Protein AF-A0A284QPD7-F1 (afdb_monomer_lite)

Organism: Armillaria ostoyae (NCBI:txid47428)

Foldseek 3Di:
DDDPPQDDPPQDPVNVVVLVVVLVVLVVVLVVVVVVLVVVVVVLVVVVVVLVVDDDPPPSVVVNVVVVVVNVVVVVVSVVSVVQLCCLCPVQVPDSSSSSVSVVVVVVVVD

Structure (mmCIF, N/CA/C/O backbone):
data_AF-A0A284QPD7-F1
#
_entry.id   AF-A0A284QPD7-F1
#
loop_
_atom_site.group_PDB
_atom_site.id
_atom_site.type_symbol
_atom_site.label_atom_id
_atom_site.label_alt_id
_atom_site.label_comp_id
_atom_site.label_asym_id
_atom_site.label_entity_id
_atom_site.label_seq_id
_atom_site.pdbx_PDB_ins_code
_atom_site.Cartn_x
_atom_site.Cartn_y
_atom_site.Cartn_z
_atom_site.occupancy
_atom_site.B_iso_or_equiv
_atom_site.auth_seq_id
_atom_site.auth_comp_id
_atom_site.auth_asym_id
_atom_site.auth_atom_id
_atom_site.pdbx_PDB_model_num
ATOM 1 N N . MET A 1 1 ? -0.530 -2.427 -31.746 1.00 36.50 1 MET A N 1
ATOM 2 C CA . MET A 1 1 ? 0.878 -2.086 -32.039 1.00 36.50 1 MET A CA 1
ATOM 3 C C . MET A 1 1 ? 1.321 -1.127 -30.947 1.00 36.50 1 MET A C 1
ATOM 5 O O . MET A 1 1 ? 0.793 -0.028 -30.912 1.00 36.50 1 MET A O 1
ATOM 9 N N . ALA A 1 2 ? 2.143 -1.572 -29.993 1.00 40.69 2 ALA A N 1
ATOM 10 C CA . ALA A 1 2 ? 2.689 -0.688 -28.962 1.00 40.69 2 ALA A CA 1
ATOM 11 C C . ALA A 1 2 ? 3.839 0.116 -29.580 1.00 40.69 2 ALA A C 1
ATOM 13 O O . ALA A 1 2 ? 4.726 -0.463 -30.208 1.00 40.69 2 ALA A O 1
ATOM 14 N N . THR A 1 3 ? 3.773 1.438 -29.480 1.00 42.81 3 THR A N 1
ATOM 15 C CA . THR A 1 3 ? 4.742 2.350 -30.083 1.00 42.81 3 THR A CA 1
ATOM 16 C C . THR A 1 3 ? 6.068 2.243 -29.328 1.00 42.81 3 THR A C 1
ATOM 18 O O . THR A 1 3 ? 6.131 2.460 -28.123 1.00 42.81 3 THR A O 1
ATOM 21 N N . GLN A 1 4 ? 7.139 1.885 -30.034 1.00 51.22 4 GLN A N 1
ATOM 22 C CA . GLN A 1 4 ? 8.519 1.813 -29.538 1.00 51.22 4 GLN A CA 1
ATOM 23 C C . GLN A 1 4 ? 9.110 3.230 -29.354 1.00 51.22 4 GLN A C 1
ATOM 25 O O . GLN A 1 4 ? 10.164 3.540 -29.898 1.00 51.22 4 GLN A O 1
ATOM 30 N N . THR A 1 5 ? 8.393 4.132 -28.679 1.00 54.25 5 THR A N 1
ATOM 31 C CA . THR A 1 5 ? 8.729 5.571 -28.610 1.00 54.25 5 THR A CA 1
ATOM 32 C C . THR A 1 5 ? 9.019 6.097 -27.210 1.00 54.25 5 THR A C 1
ATOM 34 O O . THR A 1 5 ? 9.507 7.214 -27.102 1.00 54.25 5 THR A O 1
ATOM 37 N N . ASP A 1 6 ? 8.788 5.317 -26.150 1.00 63.06 6 ASP A N 1
ATOM 38 C CA . ASP A 1 6 ? 8.897 5.845 -24.780 1.00 63.06 6 ASP A CA 1
ATOM 39 C C . ASP A 1 6 ? 10.202 5.489 -24.059 1.00 63.06 6 ASP A C 1
ATOM 41 O O . ASP A 1 6 ? 10.445 6.009 -22.977 1.00 63.06 6 ASP A O 1
ATOM 45 N N . ILE A 1 7 ? 11.064 4.635 -24.623 1.00 66.81 7 ILE A N 1
ATOM 46 C CA . ILE A 1 7 ? 12.351 4.277 -24.002 1.00 66.81 7 ILE A CA 1
ATOM 47 C C . ILE A 1 7 ? 13.447 5.175 -24.590 1.00 66.81 7 ILE A C 1
ATOM 49 O O . ILE A 1 7 ? 13.638 5.146 -25.809 1.00 66.81 7 ILE A O 1
ATOM 53 N N . PRO A 1 8 ? 14.195 5.936 -23.767 1.00 74.00 8 PRO A N 1
ATOM 54 C CA . PRO A 1 8 ? 15.318 6.725 -24.247 1.00 74.00 8 PRO A CA 1
ATOM 55 C C . PRO A 1 8 ? 16.310 5.833 -25.009 1.00 74.00 8 PRO A C 1
ATOM 57 O O . PRO A 1 8 ? 16.708 4.785 -24.489 1.00 74.00 8 PRO A O 1
ATOM 60 N N . PRO A 1 9 ? 16.723 6.223 -26.227 1.00 68.50 9 PRO A N 1
ATOM 61 C CA . PRO A 1 9 ? 17.590 5.397 -27.066 1.00 68.50 9 PRO A CA 1
ATOM 62 C C . PRO A 1 9 ? 18.99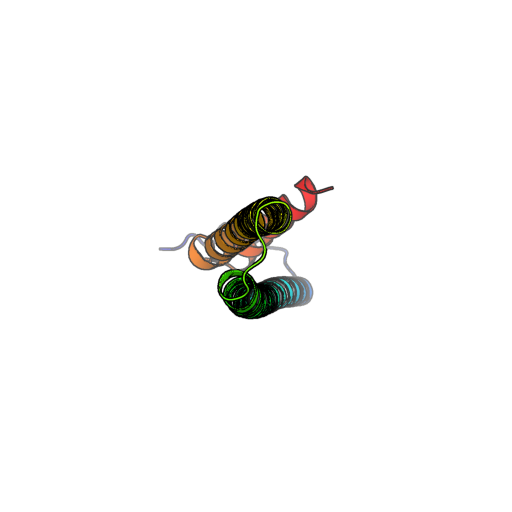1 5.186 -26.468 1.00 68.50 9 PRO A C 1
ATOM 64 O O . PRO A 1 9 ? 19.686 4.268 -26.890 1.00 68.50 9 PRO A O 1
ATOM 67 N N . ASP A 1 10 ? 19.374 5.994 -25.475 1.00 78.00 10 ASP A N 1
ATOM 68 C CA . ASP A 1 10 ? 20.701 6.025 -24.846 1.00 78.00 10 ASP A CA 1
ATOM 69 C C . ASP A 1 10 ? 20.769 5.293 -23.487 1.00 78.00 10 ASP A C 1
ATOM 71 O O . ASP A 1 10 ? 21.669 5.529 -22.691 1.00 78.00 10 ASP A O 1
ATOM 75 N N . LEU A 1 11 ? 19.806 4.415 -23.166 1.00 80.50 11 LEU A N 1
ATOM 76 C CA . LEU A 1 11 ? 19.893 3.626 -21.929 1.00 80.50 11 LEU A CA 1
ATOM 77 C C . LEU A 1 11 ? 20.922 2.494 -22.062 1.00 80.50 11 LEU A C 1
ATOM 79 O O . LEU A 1 11 ? 20.709 1.533 -22.822 1.00 80.50 11 LEU A O 1
ATOM 83 N N . THR A 1 12 ? 21.971 2.545 -21.240 1.00 86.94 12 THR A N 1
ATOM 84 C CA . THR A 1 12 ? 22.956 1.464 -21.110 1.00 86.94 12 THR A CA 1
ATOM 85 C C . THR A 1 12 ? 22.300 0.230 -20.481 1.00 86.94 12 THR A C 1
ATOM 87 O O . THR A 1 12 ? 21.264 0.306 -19.817 1.00 86.94 12 THR A O 1
ATOM 90 N N . ASN A 1 13 ? 22.888 -0.952 -20.675 1.00 87.50 13 ASN A N 1
ATOM 91 C CA . ASN A 1 13 ? 22.411 -2.171 -20.013 1.00 87.50 13 ASN A CA 1
ATOM 92 C C . ASN A 1 13 ? 22.446 -2.052 -18.479 1.00 87.50 13 ASN A C 1
ATOM 94 O O . ASN A 1 13 ? 21.532 -2.546 -17.820 1.00 87.50 13 ASN A O 1
ATOM 98 N N . ASP A 1 14 ? 23.436 -1.342 -17.933 1.00 89.19 14 ASP A N 1
ATOM 99 C CA . ASP A 1 14 ? 23.551 -1.073 -16.496 1.00 89.19 14 ASP A CA 1
ATOM 100 C C . ASP A 1 14 ? 22.414 -0.170 -15.986 1.00 89.19 14 ASP A C 1
ATOM 102 O O . ASP A 1 14 ? 21.840 -0.429 -14.925 1.00 89.19 14 ASP A O 1
ATOM 106 N N . ASP A 1 15 ? 22.006 0.829 -16.777 1.00 86.94 15 ASP A N 1
ATOM 107 C CA . ASP A 1 15 ? 20.862 1.693 -16.460 1.00 86.94 15 ASP A CA 1
ATOM 108 C C . ASP A 1 15 ? 19.565 0.882 -16.433 1.00 86.94 15 ASP A C 1
ATOM 110 O O . ASP A 1 15 ? 18.764 0.991 -15.504 1.00 86.94 15 ASP A O 1
ATOM 114 N N . LYS A 1 16 ? 19.370 0.002 -17.424 1.00 85.94 16 LYS A N 1
ATOM 115 C CA . LYS A 1 16 ? 18.202 -0.891 -17.479 1.00 85.94 16 LYS A CA 1
ATOM 116 C C . LYS A 1 16 ? 18.162 -1.810 -16.262 1.00 85.94 16 LYS A C 1
ATOM 118 O O . LYS A 1 16 ? 17.111 -1.931 -15.634 1.00 85.94 16 LYS A O 1
ATOM 123 N N . ALA A 1 17 ? 19.289 -2.430 -15.912 1.00 90.38 17 ALA A N 1
ATOM 124 C CA . ALA A 1 17 ? 19.395 -3.299 -14.742 1.00 90.38 17 ALA A CA 1
ATOM 125 C C . ALA A 1 17 ? 19.061 -2.544 -13.445 1.00 90.38 17 ALA A C 1
ATOM 127 O O . ALA A 1 17 ? 18.283 -3.040 -12.628 1.00 90.38 17 ALA A O 1
ATOM 128 N N . SER A 1 18 ? 19.571 -1.320 -13.302 1.00 88.75 18 SER A N 1
ATOM 129 C CA . SER A 1 18 ? 19.284 -0.449 -12.159 1.00 88.75 18 SER A CA 1
ATOM 130 C C . SER A 1 18 ? 17.794 -0.112 -12.062 1.00 88.75 18 SER A C 1
ATOM 132 O O . SER A 1 18 ? 17.201 -0.217 -10.988 1.00 88.75 18 SER A O 1
ATOM 134 N N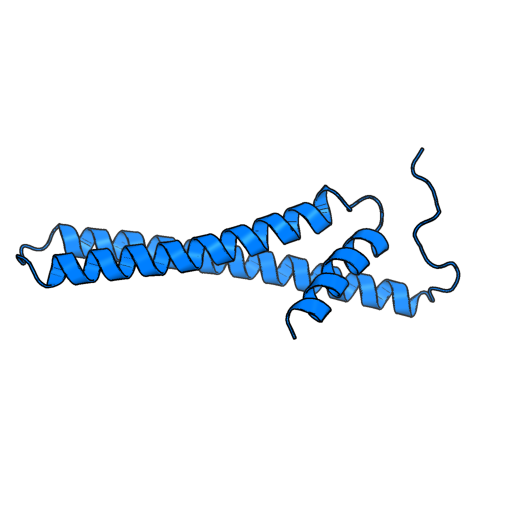 . VAL A 1 19 ? 17.149 0.221 -13.185 1.00 88.88 19 VAL A N 1
ATOM 135 C CA . VAL A 1 19 ? 15.705 0.492 -13.211 1.00 88.88 19 VAL A CA 1
ATOM 136 C C . VAL A 1 19 ? 14.898 -0.743 -12.807 1.00 88.88 19 VAL A C 1
ATOM 138 O O . VAL A 1 19 ? 13.974 -0.625 -12.001 1.00 88.88 19 VAL A O 1
ATOM 141 N N . PHE A 1 20 ? 15.249 -1.932 -13.303 1.00 88.81 20 PHE A N 1
ATOM 142 C CA . PHE A 1 20 ? 14.571 -3.167 -12.898 1.00 88.81 20 PHE A CA 1
ATOM 143 C C . PHE A 1 20 ? 14.714 -3.444 -11.400 1.00 88.81 20 PHE A C 1
ATOM 145 O O . PHE A 1 20 ? 13.721 -3.792 -10.765 1.00 88.81 20 PHE A O 1
ATOM 152 N N . GLN A 1 21 ? 15.899 -3.236 -10.821 1.00 92.31 21 GLN A N 1
ATOM 153 C CA . GLN A 1 21 ? 16.105 -3.392 -9.378 1.00 92.31 21 GLN A CA 1
ATOM 154 C C . GLN A 1 21 ? 15.253 -2.416 -8.559 1.00 92.31 21 GLN A C 1
ATOM 156 O O . GLN A 1 21 ? 14.670 -2.813 -7.554 1.00 92.31 21 GLN A O 1
ATOM 161 N N . ILE A 1 22 ? 15.136 -1.157 -8.995 1.00 89.75 22 ILE A N 1
ATOM 162 C CA . ILE A 1 22 ? 14.292 -0.157 -8.323 1.00 89.75 22 ILE A CA 1
ATOM 163 C C . ILE A 1 22 ? 12.820 -0.575 -8.368 1.00 89.75 22 ILE A C 1
ATOM 165 O O . ILE A 1 22 ? 12.131 -0.527 -7.348 1.00 89.75 22 ILE A O 1
ATOM 169 N N . LEU A 1 23 ? 12.330 -0.990 -9.538 1.00 90.56 23 LEU A N 1
ATOM 170 C CA . LEU A 1 23 ? 10.943 -1.421 -9.705 1.00 90.56 23 LEU A CA 1
ATOM 171 C C . LEU A 1 23 ? 10.628 -2.664 -8.867 1.00 90.56 23 LEU A C 1
ATOM 173 O O . LEU A 1 23 ? 9.590 -2.699 -8.205 1.00 90.56 23 LEU A O 1
ATOM 177 N N . ASP A 1 24 ? 11.527 -3.647 -8.866 1.00 92.56 24 ASP A N 1
ATOM 178 C CA . ASP A 1 24 ? 11.395 -4.864 -8.067 1.00 92.56 24 ASP A CA 1
ATOM 179 C C . ASP A 1 24 ? 11.377 -4.549 -6.566 1.00 92.56 24 ASP A C 1
ATOM 181 O O . ASP A 1 24 ? 10.460 -4.957 -5.851 1.00 92.56 24 ASP A O 1
ATOM 185 N N . ALA A 1 25 ? 12.313 -3.716 -6.097 1.00 92.75 25 ALA A N 1
ATOM 186 C CA . ALA A 1 25 ? 12.358 -3.269 -4.710 1.00 92.75 25 ALA A CA 1
ATOM 187 C C . ALA A 1 25 ? 11.073 -2.531 -4.299 1.00 92.75 25 ALA A C 1
ATOM 189 O O . ALA A 1 25 ? 10.527 -2.793 -3.224 1.00 92.75 25 ALA A O 1
ATOM 190 N N . GLN A 1 26 ? 10.553 -1.646 -5.155 1.00 91.12 26 GLN A N 1
ATOM 191 C CA . GLN A 1 26 ? 9.329 -0.890 -4.885 1.00 91.12 26 GLN A CA 1
ATOM 192 C C . GLN A 1 26 ? 8.100 -1.809 -4.808 1.00 91.12 26 GLN A C 1
ATOM 194 O O . GLN A 1 26 ? 7.269 -1.675 -3.901 1.00 91.12 26 GLN A O 1
ATOM 199 N N . LEU A 1 27 ? 7.985 -2.758 -5.741 1.00 90.94 27 LEU A N 1
ATOM 200 C CA . LEU A 1 27 ? 6.898 -3.732 -5.762 1.00 90.94 27 LEU A CA 1
ATOM 201 C C . LEU A 1 27 ? 6.955 -4.638 -4.529 1.00 90.94 27 LEU A C 1
ATOM 203 O O . LEU A 1 27 ? 5.956 -4.770 -3.820 1.00 90.94 27 LEU A O 1
ATOM 207 N N . ASN A 1 28 ? 8.125 -5.201 -4.229 1.00 93.88 28 ASN A N 1
ATOM 208 C CA . ASN A 1 28 ? 8.319 -6.087 -3.088 1.00 93.88 28 ASN A CA 1
ATOM 209 C C . ASN A 1 28 ? 8.069 -5.364 -1.754 1.00 93.88 28 ASN A C 1
ATOM 211 O O . ASN A 1 28 ? 7.368 -5.883 -0.886 1.00 93.88 28 ASN A O 1
ATOM 215 N N . SER A 1 29 ? 8.553 -4.127 -1.615 1.00 92.75 29 SER A N 1
ATOM 216 C CA . SER A 1 29 ? 8.277 -3.279 -0.448 1.00 92.75 29 SER A CA 1
ATOM 217 C C . SER A 1 29 ? 6.778 -3.013 -0.278 1.00 92.75 29 SER A C 1
ATOM 219 O O . SER A 1 29 ? 6.243 -3.114 0.826 1.00 92.75 29 SER A O 1
ATOM 221 N N . THR A 1 30 ? 6.061 -2.761 -1.376 1.00 92.56 30 THR A N 1
ATOM 222 C CA . THR A 1 30 ? 4.607 -2.534 -1.340 1.00 92.56 30 THR A CA 1
ATOM 223 C C . THR A 1 30 ? 3.836 -3.799 -0.956 1.00 92.56 30 THR A C 1
ATOM 225 O O . THR A 1 30 ? 2.883 -3.724 -0.180 1.00 92.56 30 THR A O 1
ATOM 228 N N . ILE A 1 31 ? 4.254 -4.969 -1.450 1.00 93.81 31 ILE A N 1
ATOM 229 C CA . ILE A 1 31 ? 3.672 -6.266 -1.068 1.00 93.81 31 ILE A CA 1
ATOM 230 C C . ILE A 1 31 ? 3.916 -6.542 0.419 1.00 93.81 31 ILE A C 1
ATOM 232 O O . ILE A 1 31 ? 2.988 -6.921 1.137 1.00 93.81 31 ILE A O 1
ATOM 236 N N . LEU A 1 32 ? 5.139 -6.310 0.899 1.00 95.06 32 LEU A N 1
ATOM 237 C CA . LEU A 1 32 ? 5.479 -6.447 2.312 1.00 95.06 32 LEU A CA 1
ATOM 238 C C . LEU A 1 32 ? 4.634 -5.498 3.173 1.00 95.06 32 LE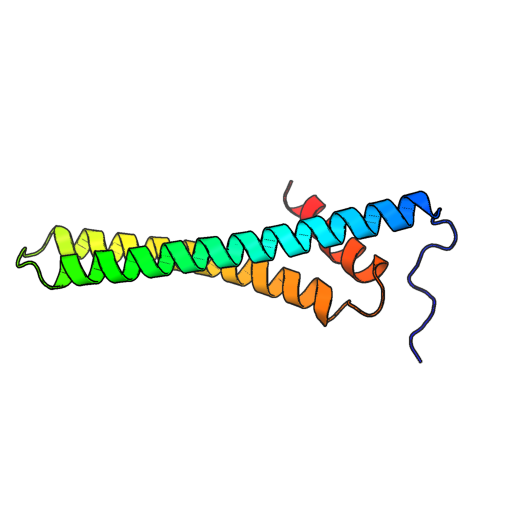U A C 1
ATOM 240 O O . LEU A 1 32 ? 4.068 -5.919 4.181 1.00 95.06 32 LEU A O 1
ATOM 244 N N . TYR A 1 33 ? 4.479 -4.242 2.753 1.00 93.06 33 TYR A N 1
ATOM 245 C CA . TYR A 1 33 ? 3.630 -3.269 3.438 1.00 93.06 33 TYR A CA 1
ATOM 246 C C . TYR A 1 33 ? 2.162 -3.718 3.489 1.00 93.06 33 TYR A C 1
ATOM 248 O O . TYR A 1 33 ? 1.540 -3.642 4.549 1.00 93.06 33 TYR A O 1
ATOM 256 N N . ALA A 1 34 ? 1.626 -4.273 2.396 1.00 93.31 34 ALA A N 1
ATOM 257 C CA . ALA A 1 34 ? 0.275 -4.836 2.360 1.00 93.31 34 ALA A CA 1
ATOM 258 C C . ALA A 1 34 ? 0.103 -6.021 3.320 1.00 93.31 34 ALA A C 1
ATOM 260 O O . ALA A 1 34 ? -0.900 -6.096 4.035 1.00 93.31 34 ALA A O 1
ATOM 261 N N . LEU A 1 35 ? 1.095 -6.912 3.391 1.00 95.31 35 LEU A N 1
ATOM 262 C CA . LEU A 1 35 ? 1.105 -8.021 4.342 1.00 95.31 35 LEU A CA 1
ATOM 263 C C . LEU A 1 35 ? 1.088 -7.514 5.790 1.00 95.31 35 LEU A C 1
ATOM 265 O O . LEU A 1 35 ? 0.270 -7.965 6.595 1.00 95.31 35 LEU A O 1
ATOM 269 N N . LEU A 1 36 ? 1.958 -6.555 6.119 1.00 94.19 36 LEU A N 1
ATOM 270 C CA . LEU A 1 36 ? 2.026 -5.958 7.454 1.00 94.19 36 LEU A CA 1
ATOM 271 C C . LEU A 1 36 ? 0.719 -5.247 7.822 1.00 94.19 36 LEU A C 1
ATOM 273 O O . LEU A 1 36 ? 0.237 -5.407 8.946 1.00 94.19 36 LEU A O 1
ATOM 277 N N . HIS A 1 37 ? 0.115 -4.514 6.883 1.00 94.31 37 HIS A N 1
ATOM 278 C CA . HIS A 1 37 ? -1.180 -3.861 7.090 1.00 94.31 37 HIS A CA 1
ATOM 279 C C . HIS A 1 37 ? -2.294 -4.887 7.342 1.00 94.31 37 HIS A C 1
ATOM 281 O O . HIS A 1 37 ? -3.130 -4.696 8.229 1.00 94.31 37 HIS A O 1
ATOM 287 N N . GLY A 1 38 ? -2.268 -6.021 6.636 1.00 93.94 38 GLY A N 1
ATOM 288 C CA . GLY A 1 38 ? -3.169 -7.151 6.874 1.00 93.94 38 GLY A CA 1
ATOM 289 C C . GLY A 1 38 ? -3.015 -7.754 8.275 1.00 93.94 38 GLY A C 1
ATOM 290 O O . GLY A 1 38 ? -4.011 -7.928 8.982 1.00 93.94 38 GLY A O 1
ATOM 291 N N . ILE A 1 39 ? -1.778 -8.001 8.720 1.00 96.12 39 ILE A N 1
ATOM 292 C CA . ILE A 1 39 ? -1.487 -8.501 10.077 1.00 96.12 39 ILE A CA 1
ATOM 293 C C . ILE A 1 39 ? -1.976 -7.505 11.136 1.00 96.12 39 ILE A C 1
ATOM 295 O O . ILE A 1 39 ? -2.661 -7.897 12.084 1.00 96.12 39 ILE A O 1
ATOM 299 N N . TYR A 1 40 ? -1.678 -6.214 10.959 1.00 94.31 40 TYR A N 1
ATOM 300 C CA . TYR A 1 40 ? -2.135 -5.154 11.857 1.00 94.31 40 TYR A CA 1
ATOM 301 C C . TYR A 1 40 ? -3.663 -5.117 11.960 1.00 94.31 40 TYR A C 1
ATOM 303 O O . TYR A 1 40 ? -4.206 -5.071 13.064 1.00 94.31 40 TYR A O 1
ATOM 311 N N . THR A 1 41 ? -4.357 -5.218 10.825 1.00 94.44 41 THR A N 1
ATOM 312 C CA . THR A 1 41 ? -5.824 -5.271 10.771 1.00 94.44 41 THR A CA 1
ATOM 313 C C . THR A 1 41 ? -6.364 -6.492 11.519 1.00 94.44 41 THR A C 1
ATOM 315 O O . THR A 1 41 ? -7.295 -6.366 12.312 1.00 94.44 41 THR A O 1
ATOM 318 N N . GLY A 1 42 ? -5.755 -7.669 11.342 1.00 94.25 42 GLY A N 1
ATOM 319 C CA . GLY A 1 42 ? -6.148 -8.885 12.060 1.00 94.25 42 GLY A CA 1
ATOM 320 C C . GLY A 1 42 ? -6.012 -8.746 13.580 1.00 94.25 42 GLY A C 1
ATOM 321 O O . GLY A 1 42 ? -6.958 -9.025 14.320 1.00 94.25 42 GLY A O 1
ATOM 322 N N . ILE A 1 43 ? -4.867 -8.243 14.052 1.00 94.31 43 ILE A N 1
ATOM 323 C CA . ILE A 1 43 ? -4.629 -7.981 15.482 1.00 94.31 43 ILE A CA 1
ATOM 324 C C . ILE A 1 43 ? -5.635 -6.958 16.017 1.00 94.31 43 ILE A C 1
ATOM 326 O O . ILE A 1 43 ? -6.178 -7.138 17.113 1.00 94.31 43 ILE A O 1
ATOM 330 N N . LEU A 1 44 ? -5.910 -5.902 15.248 1.00 92.88 44 LEU A N 1
ATOM 331 C CA . LEU A 1 44 ? -6.874 -4.871 15.613 1.00 92.88 44 LEU A CA 1
ATOM 332 C C . LEU A 1 44 ? -8.269 -5.466 15.817 1.00 92.88 44 LEU A C 1
ATOM 334 O O . LEU A 1 44 ? -8.888 -5.217 16.850 1.00 92.88 44 LEU A O 1
ATOM 338 N N . VAL A 1 45 ? -8.741 -6.287 14.876 1.00 93.19 45 VAL A N 1
ATOM 339 C CA . VAL A 1 45 ? -10.058 -6.938 14.946 1.00 93.19 45 VAL A CA 1
ATOM 340 C C . VAL A 1 45 ? -10.170 -7.825 16.187 1.00 93.19 45 VAL A C 1
ATOM 342 O O . VAL A 1 45 ? -11.142 -7.704 16.934 1.00 93.19 45 VAL A O 1
ATOM 345 N N . VAL A 1 46 ? -9.164 -8.662 16.464 1.00 91.06 46 VAL A N 1
ATOM 346 C CA . VAL A 1 46 ? -9.148 -9.535 17.655 1.00 91.06 46 VAL A CA 1
ATOM 347 C C . VAL A 1 46 ? -9.132 -8.714 18.949 1.00 91.06 46 VAL A C 1
ATOM 349 O O . VAL A 1 46 ? -9.858 -9.017 19.900 1.00 91.06 46 VAL A O 1
ATOM 352 N N . THR A 1 47 ? -8.344 -7.638 18.981 1.00 89.94 47 THR A N 1
ATOM 353 C CA . THR A 1 47 ? -8.248 -6.738 20.139 1.00 89.94 47 THR A CA 1
ATOM 354 C C . THR A 1 47 ? -9.577 -6.031 20.395 1.00 89.94 47 THR A C 1
ATOM 356 O O . THR A 1 47 ? -10.060 -6.010 21.529 1.00 89.94 47 THR A O 1
ATOM 359 N N . LEU A 1 48 ? -10.202 -5.497 19.343 1.00 88.69 48 LEU A N 1
ATOM 360 C CA . LEU A 1 48 ? -11.510 -4.853 19.416 1.00 88.69 48 LEU A CA 1
ATOM 361 C C . LEU A 1 48 ? -12.580 -5.833 19.897 1.00 88.69 48 LEU A C 1
ATOM 363 O O . LEU A 1 48 ? -13.335 -5.492 20.805 1.00 88.69 48 LEU A O 1
ATOM 367 N N . TRP A 1 49 ? -12.612 -7.054 19.364 1.00 86.00 49 TRP A N 1
ATOM 368 C CA . TRP A 1 49 ? -13.550 -8.096 19.789 1.00 86.00 49 TRP A CA 1
ATOM 369 C C . TRP A 1 49 ? -13.458 -8.390 21.293 1.00 86.00 49 TRP A C 1
ATOM 371 O O . TRP A 1 49 ? -14.464 -8.346 22.004 1.00 86.00 49 TRP A O 1
ATOM 381 N N . ASN A 1 50 ? -12.242 -8.595 21.807 1.00 83.94 50 ASN A N 1
ATOM 382 C CA . ASN A 1 50 ? -12.007 -8.820 23.236 1.00 83.94 50 ASN A CA 1
ATOM 383 C C . ASN A 1 50 ? -12.435 -7.613 24.094 1.00 83.94 50 ASN A C 1
ATOM 385 O O . ASN A 1 50 ? -12.938 -7.748 25.212 1.00 83.94 50 ASN A O 1
ATOM 389 N N . ILE A 1 51 ? -12.259 -6.402 23.564 1.00 82.88 51 ILE A N 1
ATOM 390 C CA . ILE A 1 51 ? -12.719 -5.180 24.214 1.00 82.88 51 ILE A CA 1
ATOM 391 C C . ILE A 1 51 ? -14.254 -5.125 24.251 1.00 82.88 51 ILE A C 1
ATOM 393 O O . ILE A 1 51 ? -14.806 -4.851 25.315 1.00 82.88 51 ILE A O 1
ATOM 397 N N . PHE A 1 52 ? -14.947 -5.423 23.153 1.00 77.31 52 PHE A N 1
ATOM 398 C CA . PHE A 1 52 ? -16.411 -5.365 23.080 1.00 77.31 52 PHE A CA 1
ATOM 399 C C . PHE A 1 52 ? -17.114 -6.344 24.027 1.00 77.31 52 PHE A C 1
ATOM 401 O O . PHE A 1 52 ? -18.148 -5.995 24.593 1.00 77.31 52 PHE A O 1
ATOM 408 N N . ILE A 1 53 ? -16.548 -7.534 24.245 1.00 79.62 53 ILE A N 1
ATOM 409 C CA . ILE A 1 53 ? -17.123 -8.536 25.157 1.00 79.62 53 ILE A CA 1
ATOM 410 C C . ILE A 1 53 ? -17.006 -8.111 26.634 1.00 79.62 53 ILE A C 1
ATOM 412 O O . ILE A 1 53 ? -17.820 -8.514 27.465 1.00 79.62 53 ILE A O 1
ATOM 416 N N . ASN A 1 54 ? -16.027 -7.272 26.988 1.00 67.06 54 ASN A N 1
ATOM 417 C CA . ASN A 1 54 ? -15.788 -6.898 28.382 1.00 67.06 54 ASN A CA 1
ATOM 418 C C . ASN A 1 54 ? -16.621 -5.668 28.811 1.00 67.06 54 ASN A C 1
ATOM 420 O O . ASN A 1 54 ? -16.546 -4.590 28.214 1.00 67.06 54 ASN A O 1
ATOM 424 N N . LYS A 1 55 ? -17.387 -5.818 29.897 1.00 60.00 55 LYS A N 1
ATOM 425 C CA . LYS A 1 55 ? -18.425 -4.892 30.387 1.00 60.00 55 LYS A CA 1
ATOM 426 C C . LYS A 1 55 ? -17.841 -3.631 31.063 1.00 60.00 55 LYS A C 1
ATOM 428 O O . LYS A 1 55 ? -17.850 -3.540 32.283 1.00 60.00 55 LYS A O 1
ATOM 433 N N . TYR A 1 56 ? -17.359 -2.638 30.303 1.00 63.25 56 TYR A N 1
ATOM 434 C CA . TYR A 1 56 ? -16.951 -1.317 30.840 1.00 63.25 56 TYR A CA 1
ATOM 435 C C . TYR A 1 56 ? -17.446 -0.136 29.975 1.00 63.25 56 TYR A C 1
ATOM 437 O O . TYR A 1 56 ? -17.330 -0.149 28.753 1.00 63.25 56 TYR A O 1
ATOM 445 N N . TRP A 1 57 ? -18.010 0.895 30.625 1.00 68.94 57 TRP A N 1
ATOM 446 C CA . TRP A 1 57 ? -19.302 1.486 30.221 1.00 68.94 57 TRP A CA 1
ATOM 447 C C . TRP A 1 57 ? -19.297 2.838 29.463 1.00 68.94 57 TRP A C 1
ATOM 449 O O . T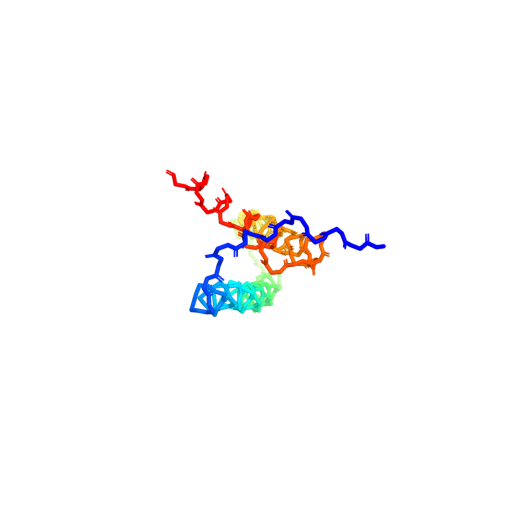RP A 1 57 ? -20.339 3.215 28.945 1.00 68.94 57 TRP A O 1
ATOM 459 N N . ALA A 1 58 ? -18.185 3.567 29.290 1.00 63.69 58 ALA A N 1
ATOM 460 C CA . ALA A 1 58 ? -18.208 4.788 28.447 1.00 63.69 58 ALA A CA 1
ATOM 461 C C . ALA A 1 58 ? -16.839 5.229 27.908 1.00 63.69 58 ALA A C 1
ATOM 463 O O . ALA A 1 58 ? -16.669 5.390 26.701 1.00 63.69 58 ALA A O 1
ATOM 464 N N . ILE A 1 59 ? -15.838 5.357 28.784 1.00 67.31 59 ILE A N 1
ATOM 465 C CA . ILE A 1 59 ? -14.481 5.824 28.425 1.00 67.31 59 ILE A CA 1
ATOM 466 C C . ILE A 1 59 ? -13.827 4.883 27.401 1.00 67.31 59 ILE A C 1
ATOM 468 O O . ILE A 1 59 ? -13.206 5.315 26.432 1.00 67.31 59 ILE A O 1
ATOM 472 N N . ARG A 1 60 ? -14.055 3.575 27.558 1.00 73.88 60 ARG A N 1
ATOM 473 C CA . ARG A 1 60 ? -13.558 2.543 26.643 1.00 73.88 60 ARG A CA 1
ATOM 474 C C . ARG A 1 60 ? -14.176 2.655 25.246 1.00 73.88 60 ARG A C 1
ATOM 476 O O . ARG A 1 60 ? -13.498 2.397 24.263 1.00 73.88 60 ARG A O 1
ATOM 483 N N . ARG A 1 61 ? -15.434 3.100 25.148 1.00 78.00 61 ARG A N 1
ATOM 484 C CA . ARG A 1 61 ? -16.144 3.276 23.873 1.00 78.00 61 ARG A CA 1
ATOM 485 C C . ARG A 1 61 ? -15.584 4.450 23.071 1.00 78.00 61 ARG A C 1
ATOM 487 O O . ARG A 1 61 ? -15.407 4.314 21.867 1.00 78.00 61 ARG A O 1
ATOM 494 N N . ALA A 1 62 ? -15.252 5.560 23.733 1.00 81.19 62 ALA A N 1
ATOM 495 C CA . ALA A 1 62 ? -14.588 6.690 23.083 1.00 81.19 62 ALA A CA 1
ATOM 496 C C . ALA A 1 62 ? -13.214 6.286 22.518 1.00 81.19 62 ALA A C 1
ATOM 498 O O . ALA A 1 62 ? -12.925 6.566 21.359 1.00 81.19 62 ALA A O 1
ATOM 499 N N . LEU A 1 63 ? -12.410 5.546 23.292 1.00 84.31 63 LEU A N 1
ATOM 500 C CA . LEU A 1 63 ? -11.111 5.041 22.830 1.00 84.31 63 LEU A CA 1
ATOM 501 C C . LEU A 1 63 ? -11.231 4.089 21.634 1.00 84.31 63 LEU A C 1
ATOM 503 O O . LEU A 1 63 ? -10.460 4.213 20.690 1.00 84.31 63 LEU A O 1
ATOM 507 N N . ILE A 1 64 ? -12.214 3.183 21.628 1.00 86.50 64 ILE A N 1
ATOM 508 C CA . ILE A 1 64 ? -12.479 2.300 20.478 1.00 86.50 64 ILE A CA 1
ATOM 509 C C . ILE A 1 64 ? -12.776 3.114 19.216 1.00 86.50 64 ILE A C 1
ATOM 511 O O . ILE A 1 64 ? -12.227 2.818 18.159 1.00 86.50 64 ILE A O 1
ATOM 515 N N . ILE A 1 65 ? -13.613 4.151 19.324 1.00 87.19 65 ILE A N 1
ATOM 516 C CA . ILE A 1 65 ? -13.946 5.021 18.188 1.00 87.19 65 ILE A CA 1
ATOM 517 C C . ILE A 1 65 ? -12.682 5.710 17.662 1.00 87.19 65 ILE A C 1
ATOM 519 O O . ILE A 1 65 ? -12.444 5.690 16.459 1.00 87.19 65 ILE A O 1
ATOM 523 N N . VAL A 1 66 ? -11.841 6.255 18.547 1.00 89.75 66 VAL A N 1
ATOM 524 C CA . VAL A 1 66 ? -10.567 6.883 18.157 1.00 89.75 66 VAL A CA 1
ATOM 525 C C . VAL A 1 66 ? -9.640 5.881 17.462 1.00 89.75 66 VAL A C 1
ATOM 527 O O . VAL A 1 66 ? -9.069 6.204 16.425 1.00 89.75 66 VAL A O 1
ATOM 530 N N . ILE A 1 67 ? -9.529 4.654 17.979 1.00 90.94 67 ILE A N 1
ATOM 531 C CA . ILE A 1 67 ? -8.713 3.585 17.383 1.00 90.94 67 ILE A CA 1
ATOM 532 C C . ILE A 1 67 ? -9.217 3.218 15.979 1.00 90.94 67 ILE A C 1
ATOM 534 O O . ILE A 1 67 ? -8.417 3.102 15.052 1.00 90.94 67 ILE A O 1
ATOM 538 N N . ILE A 1 68 ? -10.533 3.069 15.799 1.00 91.50 68 ILE A N 1
ATOM 539 C CA . ILE A 1 68 ? -11.142 2.757 14.496 1.00 91.50 68 ILE A CA 1
ATOM 540 C C . ILE A 1 68 ? -10.925 3.906 13.507 1.00 91.50 68 ILE A C 1
ATOM 542 O O . ILE A 1 68 ? -10.557 3.662 12.358 1.00 91.50 68 ILE A O 1
ATOM 546 N N . LEU A 1 69 ? -11.119 5.154 13.943 1.00 93.38 69 LEU A N 1
ATOM 547 C CA . LEU A 1 69 ? -10.871 6.334 13.113 1.00 93.38 69 LEU A CA 1
ATOM 548 C C . LEU A 1 69 ? -9.411 6.384 12.665 1.00 93.38 69 LEU A C 1
ATOM 550 O O . LEU A 1 69 ? -9.141 6.527 11.475 1.00 93.38 69 LEU A O 1
ATOM 554 N N . LEU A 1 70 ? -8.474 6.193 13.593 1.00 93.38 70 LEU A N 1
ATOM 555 C CA . LEU A 1 70 ? -7.049 6.204 13.286 1.00 93.38 70 LEU A CA 1
ATOM 556 C C . LEU A 1 70 ? -6.673 5.083 12.306 1.00 93.38 70 LEU A C 1
ATOM 558 O O . LEU A 1 70 ? -5.973 5.332 11.327 1.00 93.38 70 LEU A O 1
ATOM 562 N N . HIS A 1 71 ? -7.199 3.872 12.509 1.00 93.56 71 HIS A N 1
ATOM 563 C CA . HIS A 1 71 ? -6.999 2.763 11.576 1.00 93.56 71 HIS A CA 1
ATOM 564 C C . HIS A 1 71 ? -7.591 3.050 10.189 1.00 93.56 71 HIS A C 1
ATOM 566 O O . HIS A 1 71 ? -6.983 2.709 9.174 1.00 93.56 71 HIS A O 1
ATOM 572 N N . THR A 1 72 ? -8.747 3.713 10.131 1.00 92.38 72 THR A N 1
ATOM 573 C CA . THR A 1 72 ? -9.378 4.121 8.868 1.00 92.38 72 THR A CA 1
ATOM 574 C C . THR A 1 72 ? -8.496 5.121 8.122 1.00 92.38 72 THR A C 1
ATOM 576 O O . THR A 1 72 ? -8.256 4.936 6.932 1.00 92.38 72 THR A O 1
ATOM 579 N N . LEU A 1 73 ? -7.942 6.126 8.811 1.00 93.12 73 LEU A N 1
ATOM 580 C CA . LEU A 1 73 ? -7.007 7.088 8.214 1.00 93.12 73 LEU A CA 1
ATOM 581 C C . LEU A 1 73 ? -5.765 6.393 7.634 1.00 93.12 73 LEU A C 1
ATOM 583 O O . LEU A 1 73 ? -5.395 6.655 6.490 1.00 93.12 73 LEU A O 1
ATOM 587 N N . ILE A 1 74 ? -5.157 5.472 8.389 1.00 92.25 74 ILE A N 1
ATOM 588 C CA . ILE A 1 74 ? -3.997 4.696 7.917 1.00 92.25 74 ILE A CA 1
ATOM 589 C C . ILE A 1 74 ? -4.381 3.848 6.697 1.00 92.25 74 ILE A C 1
ATOM 591 O O . ILE A 1 74 ? -3.641 3.798 5.718 1.00 92.25 74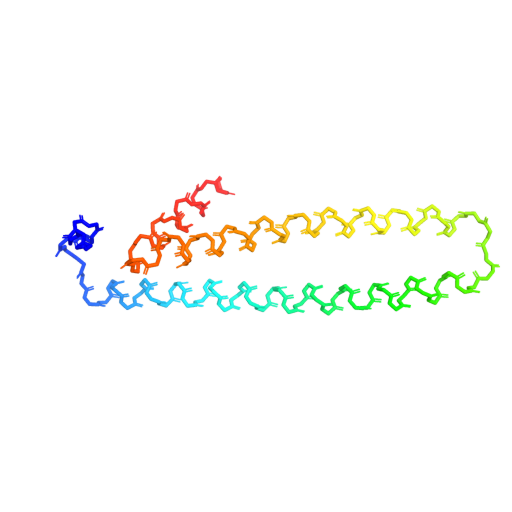 ILE A O 1
ATOM 595 N N . THR A 1 75 ? -5.559 3.223 6.725 1.00 93.69 75 THR A N 1
ATOM 596 C CA . THR A 1 75 ? -6.050 2.375 5.630 1.00 93.69 75 THR A CA 1
ATOM 597 C C . THR A 1 75 ? -6.317 3.173 4.357 1.00 93.69 75 THR A C 1
ATOM 599 O O . THR A 1 75 ? -6.040 2.672 3.272 1.00 93.69 75 THR A O 1
ATOM 602 N N . ILE A 1 76 ? -6.791 4.419 4.458 1.00 93.75 76 ILE A N 1
ATOM 603 C CA . ILE A 1 76 ? -6.940 5.311 3.297 1.00 93.75 76 ILE A CA 1
ATOM 604 C C . ILE A 1 76 ? -5.572 5.595 2.665 1.00 93.75 76 ILE A C 1
ATOM 606 O O . ILE A 1 76 ? -5.433 5.480 1.448 1.00 93.75 76 ILE A O 1
ATOM 610 N N . GLY A 1 77 ? -4.560 5.914 3.479 1.00 91.31 77 GLY A N 1
ATOM 611 C CA . GLY A 1 77 ? -3.191 6.123 2.999 1.00 91.31 77 GLY A CA 1
ATOM 612 C C . GLY A 1 77 ? -2.626 4.878 2.314 1.00 91.31 77 GLY A C 1
ATOM 613 O O . GLY A 1 77 ? -2.169 4.951 1.175 1.00 91.31 77 GLY A O 1
ATOM 614 N N . PHE A 1 78 ? -2.760 3.718 2.961 1.00 91.62 78 PHE A N 1
ATOM 615 C CA . PHE A 1 78 ? -2.386 2.426 2.387 1.00 91.62 78 PHE A CA 1
ATOM 616 C C . PHE A 1 78 ? -3.088 2.162 1.047 1.00 91.62 78 PHE A C 1
ATOM 618 O O . PHE A 1 78 ? -2.435 1.812 0.066 1.00 91.62 78 PHE A O 1
ATOM 625 N N . ALA A 1 79 ? -4.405 2.370 0.979 1.00 92.12 79 ALA A N 1
ATOM 626 C CA . ALA A 1 79 ? -5.190 2.151 -0.232 1.00 92.12 79 ALA A CA 1
ATOM 627 C C . ALA A 1 79 ? -4.770 3.092 -1.371 1.00 92.12 79 ALA A C 1
ATOM 629 O O . ALA A 1 79 ? -4.722 2.663 -2.524 1.00 92.12 79 ALA A O 1
ATOM 630 N N . ALA A 1 80 ? -4.428 4.347 -1.063 1.00 92.25 80 ALA A N 1
ATOM 631 C CA . ALA A 1 80 ? -3.901 5.292 -2.042 1.00 92.25 80 ALA A CA 1
ATOM 632 C C . ALA A 1 80 ? -2.543 4.828 -2.595 1.00 92.25 80 ALA A C 1
ATOM 634 O O . ALA A 1 80 ? -2.383 4.751 -3.815 1.00 92.25 80 ALA A O 1
ATOM 635 N N . THR A 1 81 ? -1.601 4.444 -1.724 1.00 90.19 81 THR A N 1
ATOM 636 C CA . THR A 1 81 ? -0.292 3.899 -2.128 1.00 90.19 81 THR A CA 1
ATOM 637 C C . THR A 1 81 ? -0.446 2.629 -2.964 1.00 90.19 81 THR A C 1
ATOM 639 O O . THR A 1 81 ? 0.170 2.509 -4.024 1.00 90.19 81 THR A O 1
ATOM 642 N N . TRP A 1 82 ? -1.306 1.703 -2.536 1.00 91.25 82 TRP A N 1
ATOM 643 C CA . TRP A 1 82 ? -1.584 0.463 -3.259 1.00 91.25 82 TRP A CA 1
ATOM 644 C C . TRP A 1 82 ? -2.205 0.724 -4.634 1.00 91.25 82 TRP A C 1
ATOM 646 O O . TRP A 1 82 ? -1.727 0.198 -5.636 1.00 91.25 82 TRP A O 1
ATOM 656 N N . SER A 1 83 ? -3.240 1.567 -4.703 1.00 90.50 83 SER A N 1
ATOM 657 C CA . SER A 1 83 ? -3.911 1.941 -5.955 1.00 90.50 83 SER A CA 1
ATOM 658 C C . SER A 1 83 ? -2.942 2.594 -6.939 1.00 90.50 83 SER A C 1
ATOM 660 O O . SER A 1 83 ? -2.937 2.274 -8.131 1.00 90.50 83 SER A O 1
ATOM 662 N N . TYR A 1 84 ? -2.069 3.463 -6.435 1.00 88.06 84 TYR A N 1
ATOM 663 C CA . TYR A 1 84 ? -1.042 4.111 -7.233 1.00 88.06 84 TYR A CA 1
ATOM 664 C C . TYR A 1 84 ? -0.027 3.107 -7.793 1.00 88.06 84 TYR A C 1
ATOM 666 O O . TYR A 1 84 ? 0.202 3.087 -9.004 1.00 88.06 84 TYR A O 1
ATOM 674 N N . MET A 1 85 ? 0.524 2.233 -6.945 1.00 89.00 85 MET A N 1
ATOM 675 C CA . MET A 1 85 ? 1.453 1.178 -7.365 1.00 89.00 85 MET A CA 1
ATOM 676 C C . MET A 1 85 ? 0.799 0.228 -8.373 1.00 89.00 85 MET A C 1
ATOM 678 O O . MET A 1 85 ? 1.364 -0.047 -9.429 1.00 89.00 85 MET A O 1
ATOM 682 N N . HIS A 1 86 ? -0.437 -0.194 -8.115 1.00 89.12 86 HIS A N 1
ATOM 683 C CA . HIS A 1 86 ? -1.214 -1.004 -9.046 1.00 89.12 86 HIS A CA 1
ATOM 684 C C . HIS A 1 86 ? -1.425 -0.284 -10.388 1.00 89.12 86 HIS A C 1
ATOM 686 O O . HIS A 1 86 ? -1.235 -0.879 -11.444 1.00 89.12 86 HIS A O 1
ATOM 692 N N . SER A 1 87 ? -1.760 1.010 -10.382 1.00 87.12 87 SER A N 1
ATOM 693 C CA . SER A 1 87 ? -1.881 1.812 -11.608 1.00 87.12 87 SER A CA 1
ATOM 694 C C . SER A 1 87 ? -0.548 1.925 -12.355 1.00 87.12 87 SER A C 1
ATOM 696 O O . SER A 1 87 ? -0.516 1.788 -13.579 1.00 87.12 87 SER A O 1
ATOM 698 N N . ALA A 1 88 ? 0.563 2.144 -11.652 1.00 86.06 88 ALA A N 1
ATOM 699 C CA . ALA A 1 88 ? 1.882 2.204 -12.270 1.00 86.06 88 ALA A CA 1
ATOM 700 C C . ALA A 1 88 ? 2.205 0.883 -12.985 1.00 86.06 88 ALA A C 1
ATOM 702 O O . ALA A 1 88 ? 2.475 0.898 -14.181 1.00 86.06 88 ALA A O 1
ATOM 703 N N . PHE A 1 89 ? 2.062 -0.257 -12.312 1.00 85.25 89 PHE A N 1
ATOM 704 C CA . PHE A 1 89 ? 2.427 -1.555 -12.885 1.00 85.25 89 PHE A CA 1
ATOM 705 C C . PHE A 1 89 ? 1.415 -2.106 -13.901 1.00 85.25 89 PHE A C 1
ATOM 707 O O . PHE A 1 89 ? 1.825 -2.644 -14.924 1.00 85.25 89 PHE A O 1
ATOM 714 N N . ILE A 1 90 ? 0.105 -1.967 -13.672 1.00 84.81 90 ILE A N 1
ATOM 715 C CA . ILE A 1 90 ? -0.927 -2.545 -14.552 1.00 84.81 90 ILE A CA 1
ATOM 716 C C . ILE A 1 90 ? -1.278 -1.606 -15.706 1.00 84.81 90 ILE A C 1
ATOM 718 O O . ILE A 1 90 ? -1.314 -2.030 -16.857 1.00 84.81 90 ILE A O 1
ATOM 722 N N . SER A 1 91 ? -1.509 -0.317 -15.431 1.00 80.56 91 SER A N 1
ATOM 723 C CA . SER A 1 91 ? -1.889 0.636 -16.484 1.00 80.56 91 SER A CA 1
ATOM 724 C C . SER A 1 91 ? -0.695 1.125 -17.303 1.00 80.56 91 SER A C 1
ATOM 726 O O . SER A 1 91 ? -0.907 1.564 -18.428 1.00 80.56 91 SER A O 1
ATOM 728 N N . ASN A 1 92 ? 0.529 1.090 -16.763 1.00 77.75 92 ASN A N 1
ATOM 729 C CA . ASN A 1 92 ? 1.736 1.569 -17.457 1.00 77.75 92 ASN A CA 1
ATOM 730 C C . ASN A 1 92 ? 2.744 0.434 -17.693 1.00 77.75 92 ASN A C 1
ATOM 732 O O . ASN A 1 92 ? 3.879 0.691 -18.082 1.00 77.75 92 ASN A O 1
ATOM 736 N N . GLY A 1 93 ? 2.312 -0.821 -17.526 1.00 73.00 93 GLY A N 1
ATOM 737 C CA . GLY A 1 93 ? 3.127 -2.028 -17.687 1.00 73.00 93 GLY A CA 1
ATOM 738 C C . GLY A 1 93 ? 3.522 -2.368 -19.125 1.00 73.00 93 GLY A C 1
ATOM 739 O O . GLY A 1 93 ? 4.047 -3.449 -19.366 1.00 73.00 93 GLY A O 1
ATOM 740 N N . GLN A 1 94 ? 3.273 -1.477 -20.091 1.00 76.81 94 GLN A N 1
ATOM 741 C CA . GLN A 1 94 ? 3.709 -1.669 -21.477 1.00 76.81 94 GLN A CA 1
ATOM 742 C C . GLN A 1 94 ? 5.236 -1.599 -21.616 1.00 76.81 94 GLN A C 1
ATOM 744 O O . GLN A 1 94 ? 5.799 -2.286 -22.465 1.00 76.81 94 GLN A O 1
ATOM 749 N N . SER A 1 95 ? 5.915 -0.808 -20.778 1.00 81.38 95 SER A N 1
ATOM 750 C CA . SER A 1 95 ? 7.377 -0.775 -20.709 1.00 81.38 95 SER A CA 1
ATOM 751 C C . SER A 1 95 ? 7.857 -0.559 -19.273 1.00 81.38 95 SER A C 1
ATOM 753 O O . SER A 1 95 ? 7.204 0.119 -18.483 1.00 81.38 95 SER A O 1
ATOM 755 N N . PHE A 1 96 ? 9.028 -1.095 -18.923 1.00 79.94 96 PHE A N 1
ATOM 756 C CA . PHE A 1 96 ? 9.630 -0.849 -17.605 1.00 79.94 96 PHE A CA 1
ATOM 757 C C . PHE A 1 96 ? 9.877 0.653 -17.372 1.00 79.94 96 PHE A C 1
ATOM 759 O O . PHE A 1 96 ? 9.729 1.150 -16.259 1.00 79.94 96 PHE A O 1
ATOM 766 N N . TRP A 1 97 ? 10.192 1.394 -18.438 1.00 82.50 97 TRP A N 1
ATOM 767 C CA . TRP A 1 97 ? 10.480 2.820 -18.369 1.00 82.50 97 TRP A CA 1
ATOM 768 C C . TRP A 1 97 ? 9.245 3.662 -18.039 1.00 82.50 97 TRP A C 1
ATOM 770 O O . TRP A 1 97 ? 9.336 4.583 -17.235 1.00 82.50 97 TRP A O 1
ATOM 780 N N . THR A 1 98 ? 8.076 3.322 -18.588 1.00 82.94 98 THR A N 1
ATOM 781 C CA . THR A 1 98 ? 6.809 4.006 -18.273 1.00 82.94 98 THR A CA 1
ATOM 782 C C . THR A 1 98 ? 6.347 3.751 -16.839 1.00 82.94 98 THR A C 1
ATOM 784 O O . THR A 1 98 ? 5.753 4.628 -16.214 1.00 82.94 98 THR A O 1
ATOM 787 N N . VAL A 1 99 ? 6.642 2.569 -16.286 1.00 84.00 99 VAL A N 1
ATOM 788 C CA . VAL A 1 99 ? 6.417 2.293 -14.858 1.00 84.00 99 VAL A CA 1
ATOM 789 C C . VAL A 1 99 ? 7.383 3.119 -14.007 1.00 84.00 99 VAL A C 1
ATOM 791 O O . VAL A 1 99 ? 6.958 3.779 -13.057 1.00 84.00 99 VAL A O 1
ATOM 794 N N . TYR A 1 100 ? 8.668 3.129 -14.373 1.00 82.81 100 TYR A N 1
ATOM 795 C CA . TYR A 1 100 ? 9.704 3.868 -13.657 1.00 82.81 100 TYR A CA 1
ATOM 796 C C . TYR A 1 100 ? 9.441 5.372 -13.640 1.00 82.81 100 TYR A C 1
ATOM 798 O O . TYR A 1 100 ? 9.436 5.953 -12.562 1.00 82.81 100 TYR A O 1
ATOM 806 N N . SER A 1 101 ? 9.166 5.991 -14.791 1.00 82.88 101 SER A N 1
ATOM 807 C CA . SER A 1 101 ? 8.921 7.435 -14.904 1.00 82.88 101 SER A CA 1
ATOM 808 C C . SER A 1 101 ? 7.715 7.888 -14.088 1.00 82.88 101 SER A C 1
ATOM 810 O O . SER A 1 101 ? 7.735 8.958 -13.477 1.00 82.88 101 SER A O 1
ATOM 812 N N . LYS A 1 102 ? 6.673 7.053 -14.018 1.00 84.25 102 LYS A N 1
ATOM 813 C CA . LYS A 1 102 ? 5.508 7.333 -13.188 1.00 84.25 102 LYS A CA 1
ATOM 814 C C . LYS A 1 102 ? 5.879 7.325 -11.709 1.00 84.25 102 LYS A C 1
ATOM 816 O O . LYS A 1 102 ? 5.567 8.302 -11.031 1.00 84.25 102 LYS A O 1
ATOM 821 N N . ILE A 1 103 ? 6.556 6.268 -11.247 1.00 83.38 103 ILE A N 1
ATOM 822 C CA . ILE A 1 103 ? 6.964 6.084 -9.843 1.00 83.38 103 ILE A CA 1
ATOM 823 C C . ILE A 1 103 ? 7.969 7.154 -9.403 1.00 83.38 103 ILE A C 1
ATOM 825 O O . ILE A 1 103 ? 7.778 7.766 -8.353 1.00 83.38 103 ILE A O 1
ATOM 829 N N . SER A 1 104 ? 8.998 7.423 -10.208 1.00 79.31 104 SER A N 1
ATOM 830 C CA . SER A 1 104 ? 10.047 8.399 -9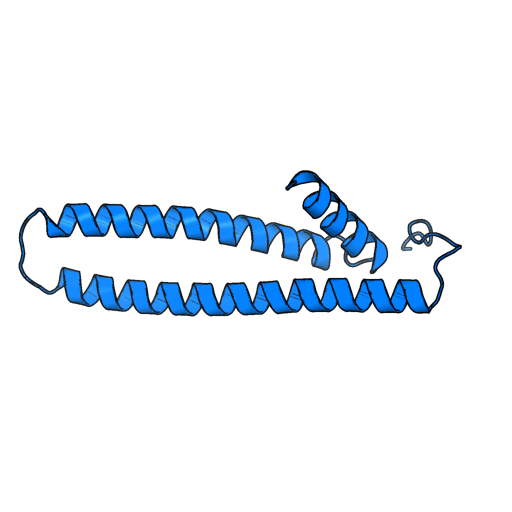.891 1.00 79.31 104 SER A CA 1
ATOM 831 C C . SER A 1 104 ? 9.522 9.835 -9.862 1.00 79.31 104 SER A C 1
ATOM 833 O O . SER A 1 104 ? 9.874 10.588 -8.954 1.00 79.31 104 SER A O 1
ATOM 835 N N . GLY A 1 105 ? 8.603 10.195 -10.766 1.00 72.19 105 GLY A N 1
ATOM 836 C CA . GLY A 1 105 ? 7.937 11.499 -10.743 1.00 72.19 105 GLY A CA 1
ATOM 837 C C . GLY A 1 105 ? 7.134 11.753 -9.460 1.00 72.19 105 GLY A C 1
ATOM 838 O O . GLY A 1 105 ? 7.084 12.883 -8.981 1.00 72.19 105 GLY A O 1
ATOM 839 N N . ALA A 1 106 ? 6.551 10.712 -8.853 1.00 60.12 106 ALA A N 1
ATOM 840 C CA . ALA A 1 106 ? 5.861 10.843 -7.568 1.00 60.12 106 ALA A CA 1
ATOM 841 C C . ALA A 1 106 ? 6.828 10.929 -6.382 1.00 60.12 106 ALA A C 1
ATOM 843 O O . ALA A 1 106 ? 6.581 11.704 -5.460 1.00 60.12 106 ALA A O 1
ATOM 844 N N . THR A 1 107 ? 7.939 10.181 -6.409 1.00 58.97 107 THR A N 1
ATOM 845 C CA . THR A 1 107 ? 8.994 10.303 -5.389 1.00 58.97 107 THR A CA 1
ATOM 846 C C . THR A 1 107 ? 9.521 11.732 -5.324 1.00 58.97 107 THR A C 1
ATOM 848 O O . THR A 1 107 ? 9.711 12.260 -4.237 1.00 58.97 107 THR A O 1
ATOM 851 N N . GLN A 1 108 ? 9.680 12.388 -6.472 1.00 56.91 108 GLN A N 1
ATOM 852 C CA . GLN A 1 108 ? 10.183 13.759 -6.556 1.00 56.91 108 GLN A CA 1
ATOM 853 C C . GLN A 1 108 ? 9.174 14.824 -6.092 1.00 56.91 108 GLN A C 1
ATOM 855 O O . GLN A 1 108 ? 9.588 15.915 -5.729 1.00 56.91 108 GLN A O 1
ATOM 860 N N . ALA A 1 109 ? 7.872 14.515 -6.085 1.00 53.81 109 ALA A N 1
ATOM 861 C CA . ALA A 1 109 ? 6.811 15.408 -5.609 1.00 53.81 109 ALA A CA 1
ATOM 862 C C . ALA A 1 109 ? 6.494 15.253 -4.107 1.00 53.81 109 ALA A C 1
ATOM 864 O O . ALA A 1 109 ? 5.722 16.038 -3.558 1.00 53.81 109 ALA A O 1
ATOM 865 N N . ALA A 1 110 ? 7.035 14.218 -3.455 1.00 51.50 110 ALA A N 1
ATOM 866 C CA . ALA A 1 110 ? 6.843 13.941 -2.030 1.00 51.50 110 ALA A CA 1
ATOM 867 C C . ALA A 1 110 ? 7.926 14.569 -1.123 1.00 51.50 110 ALA A C 1
ATOM 869 O O . ALA A 1 110 ? 7.818 14.458 0.101 1.00 51.50 110 ALA A O 1
ATOM 870 N N . TYR A 1 111 ? 8.936 15.218 -1.716 1.00 42.56 111 TYR A N 1
ATOM 871 C CA . TYR A 1 111 ? 9.999 15.995 -1.064 1.00 42.56 111 TYR A CA 1
ATOM 872 C C . TYR A 1 111 ? 9.922 17.461 -1.493 1.00 42.56 111 TYR A C 1
ATOM 874 O O . TYR A 1 111 ? 10.357 18.316 -0.690 1.00 42.56 111 TYR A O 1
#

Radius of gyration: 20.64 Å; chains: 1; bounding box: 43×26×63 Å

pLDDT: mean 82.31, std 13.7, range [36.5, 96.12]

Secondary structure (DSSP, 8-state):
---TTSS-TT--HHHHHHHHHHHHHHHHHHHHHHHHHHHHHHHHHHHHHHHHHS---SHHHHHHHHHHHHHHHHHHHHHHHHHHHHIIIIISTT-HHHHHHHHHHHHHH--

Sequence (111 aa):
MATQTDIPPDLTNDDKASVFQILDAQLNSTILYALLHGIYTGILVVTLWNIFINKYWAIRRALIIVIILLHTLITIGFAATWSYMHSAFISNGQSFWTVYSKISGATQAAY